Protein AF-A0A133YGB0-F1 (afdb_monomer_lite)

Structure (mmCIF, N/CA/C/O backbone):
data_AF-A0A133YGB0-F1
#
_entry.id   AF-A0A133YGB0-F1
#
loop_
_atom_site.group_PDB
_atom_site.id
_atom_site.type_symbol
_atom_site.label_atom_id
_atom_site.label_alt_id
_atom_site.label_comp_id
_atom_site.label_asym_id
_atom_site.label_entity_id
_atom_site.label_seq_id
_atom_site.pdbx_PDB_ins_code
_atom_site.Cartn_x
_atom_site.Cartn_y
_atom_site.Cartn_z
_atom_site.occupancy
_atom_site.B_iso_or_equiv
_atom_site.auth_seq_id
_atom_site.auth_comp_id
_atom_site.auth_asym_id
_atom_site.auth_atom_id
_atom_site.pdbx_PDB_model_num
ATOM 1 N N . MET A 1 1 ? -11.779 -12.000 26.885 1.00 54.81 1 MET A N 1
ATOM 2 C CA . MET A 1 1 ? -11.282 -11.757 25.514 1.00 54.81 1 MET A CA 1
ATOM 3 C C . MET A 1 1 ? -12.216 -12.519 24.595 1.00 54.81 1 MET A C 1
ATOM 5 O O . MET A 1 1 ? -12.195 -13.741 24.629 1.00 54.81 1 MET A O 1
ATOM 9 N N . ASP A 1 2 ? -13.113 -11.829 23.891 1.00 70.25 2 ASP A N 1
ATOM 10 C CA . ASP A 1 2 ? -14.144 -12.493 23.084 1.00 70.25 2 ASP A CA 1
ATOM 11 C C . ASP A 1 2 ? -13.526 -13.068 21.808 1.00 70.25 2 ASP A C 1
ATOM 13 O O . ASP A 1 2 ? -13.281 -12.353 20.833 1.00 70.25 2 ASP A O 1
ATOM 17 N N . LEU A 1 3 ? -13.258 -14.375 21.815 1.00 78.31 3 LEU A N 1
ATOM 18 C CA . LEU A 1 3 ? -12.717 -15.091 20.658 1.00 78.31 3 LEU A CA 1
ATOM 19 C C . LEU A 1 3 ? -13.622 -14.950 19.428 1.00 78.31 3 LEU A C 1
ATOM 21 O O . LEU A 1 3 ? -13.124 -14.831 18.311 1.00 78.31 3 LEU A O 1
ATOM 25 N N . ASP A 1 4 ? -14.938 -14.882 19.621 1.00 79.81 4 ASP A N 1
ATOM 26 C CA . ASP A 1 4 ? -15.898 -14.723 18.526 1.00 79.81 4 ASP A CA 1
ATOM 27 C C . ASP A 1 4 ? -15.822 -13.344 17.867 1.00 79.81 4 ASP A C 1
ATOM 29 O O . ASP A 1 4 ? -16.021 -13.219 16.657 1.00 79.81 4 ASP A O 1
ATOM 33 N N . PHE A 1 5 ? -15.474 -12.305 18.631 1.00 75.50 5 PHE A N 1
ATOM 34 C CA . PHE A 1 5 ? -15.233 -10.974 18.079 1.00 75.50 5 PHE A CA 1
ATOM 35 C C . PHE A 1 5 ? -13.970 -10.965 17.216 1.00 75.50 5 PHE A C 1
ATOM 37 O O . PHE A 1 5 ? -14.000 -10.474 16.088 1.00 75.50 5 PHE A O 1
ATOM 44 N N . ILE A 1 6 ? -12.883 -11.559 17.717 1.00 77.94 6 ILE A N 1
ATOM 45 C CA . ILE A 1 6 ? -11.605 -11.647 16.997 1.00 77.94 6 ILE A CA 1
ATOM 46 C C . ILE A 1 6 ? -11.765 -12.473 15.717 1.00 77.94 6 ILE A C 1
ATOM 48 O O . ILE A 1 6 ? -11.288 -12.060 14.664 1.00 77.94 6 ILE A O 1
ATOM 52 N N . LYS A 1 7 ? -12.494 -13.594 15.764 1.00 81.50 7 LYS A N 1
ATOM 53 C CA . LYS A 1 7 ? -12.792 -14.406 14.574 1.00 81.50 7 LYS A CA 1
ATOM 54 C C . LYS A 1 7 ? -13.565 -13.616 13.520 1.00 81.50 7 LYS A C 1
ATOM 56 O O . LYS A 1 7 ? -13.151 -13.584 12.366 1.00 81.50 7 LYS A O 1
ATOM 61 N N . LYS A 1 8 ? -14.655 -12.938 13.908 1.00 83.38 8 LYS A N 1
ATOM 62 C CA . LYS A 1 8 ? -15.440 -12.089 12.990 1.00 83.38 8 LYS A CA 1
ATOM 63 C C . LYS A 1 8 ? -14.598 -10.958 12.409 1.00 83.38 8 LYS A C 1
ATOM 65 O O . LYS A 1 8 ? -14.750 -10.632 11.235 1.00 83.38 8 LYS A O 1
ATOM 70 N N . PHE A 1 9 ? -13.714 -10.385 13.220 1.00 81.88 9 PHE A N 1
ATOM 71 C CA . PHE A 1 9 ? -12.776 -9.360 12.795 1.00 81.88 9 PHE A CA 1
ATOM 72 C C . PHE A 1 9 ? -11.824 -9.904 11.717 1.00 81.88 9 PHE A C 1
ATOM 74 O O . PHE A 1 9 ? -11.838 -9.416 10.591 1.00 81.88 9 PHE A O 1
ATOM 81 N N . ILE A 1 10 ? -11.072 -10.966 12.016 1.00 86.69 10 ILE A N 1
ATOM 82 C CA . ILE A 1 10 ? -10.109 -11.565 11.078 1.00 86.69 10 ILE A CA 1
ATOM 83 C C . ILE A 1 10 ? -10.803 -11.978 9.776 1.00 86.69 10 ILE A C 1
ATOM 85 O O . ILE A 1 10 ? -10.314 -11.663 8.697 1.00 86.69 10 ILE A O 1
ATOM 89 N N . PHE A 1 11 ? -11.972 -12.617 9.868 1.00 88.81 11 PHE A N 1
ATOM 90 C CA . PHE A 1 11 ? -12.718 -13.071 8.696 1.00 88.81 11 PHE A CA 1
ATOM 91 C C . PHE A 1 11 ? -13.197 -11.908 7.816 1.00 88.81 11 PHE A C 1
ATOM 93 O O . PHE A 1 11 ? -13.013 -11.934 6.605 1.00 88.81 11 PHE A O 1
ATOM 100 N N . THR A 1 12 ? -13.766 -10.856 8.416 1.00 86.81 12 THR A N 1
ATOM 101 C CA . THR A 1 12 ? -14.296 -9.709 7.659 1.00 86.81 12 THR A CA 1
ATOM 102 C C . THR A 1 12 ? -13.178 -8.949 6.949 1.00 86.81 12 THR A C 1
ATOM 104 O O . THR A 1 12 ? -13.256 -8.714 5.746 1.00 86.81 12 THR A O 1
ATOM 107 N N . PHE A 1 13 ? -12.130 -8.572 7.686 1.00 85.88 13 PHE A N 1
ATOM 108 C CA . PHE A 1 13 ? -11.032 -7.774 7.137 1.00 85.88 13 PHE A CA 1
ATOM 109 C C . PHE A 1 13 ? -10.147 -8.588 6.183 1.00 85.88 13 PHE A C 1
ATOM 111 O O . PHE A 1 13 ? -9.702 -8.049 5.172 1.00 85.88 13 PHE A O 1
ATOM 118 N N . GLY A 1 14 ? -9.958 -9.886 6.447 1.00 87.94 14 GLY A N 1
ATOM 119 C CA . GLY A 1 14 ? -9.232 -10.792 5.555 1.00 87.94 14 GLY A CA 1
ATOM 120 C C . GLY A 1 14 ? -9.915 -10.951 4.197 1.00 87.94 14 GLY A C 1
ATOM 121 O O . GLY A 1 14 ? -9.267 -10.769 3.173 1.00 87.94 14 GLY A O 1
ATOM 122 N N . ILE A 1 15 ? -11.233 -11.195 4.175 1.00 91.25 15 ILE A N 1
ATOM 123 C CA . ILE A 1 15 ? -11.992 -11.318 2.917 1.00 91.25 15 ILE A CA 1
ATOM 124 C C . ILE A 1 15 ? -11.908 -10.039 2.090 1.00 91.25 15 ILE A C 1
ATOM 126 O O . ILE A 1 15 ? -11.719 -10.108 0.880 1.00 91.25 15 ILE A O 1
ATOM 130 N N . ILE A 1 16 ? -12.036 -8.875 2.731 1.00 89.75 16 ILE A N 1
ATOM 131 C CA . ILE A 1 16 ? -11.941 -7.591 2.030 1.00 89.75 16 ILE A CA 1
ATOM 132 C C . ILE A 1 16 ? -10.571 -7.431 1.387 1.00 89.75 16 ILE A C 1
ATOM 134 O O . ILE A 1 16 ? -10.518 -7.070 0.218 1.00 89.75 16 ILE A O 1
ATOM 138 N N . SER A 1 17 ? -9.495 -7.734 2.121 1.00 88.31 17 SER A N 1
ATOM 139 C CA . SER A 1 17 ? -8.136 -7.676 1.578 1.00 88.31 17 SER A CA 1
ATOM 140 C C . SER A 1 17 ? -7.998 -8.585 0.363 1.00 88.31 17 SER A C 1
ATOM 142 O O . SER A 1 17 ? -7.633 -8.109 -0.698 1.00 88.31 17 SER A O 1
ATOM 144 N N . SER A 1 18 ? -8.401 -9.855 0.467 1.00 91.56 18 SER A N 1
ATOM 145 C CA . SER A 1 18 ? -8.262 -10.801 -0.643 1.00 91.56 18 SER A CA 1
ATOM 146 C C . SER A 1 18 ? -9.083 -10.406 -1.871 1.00 91.56 18 SER A C 1
ATOM 148 O O . SER A 1 18 ? -8.595 -10.501 -2.992 1.00 91.56 18 SER A O 1
ATOM 150 N N . VAL A 1 19 ? -10.328 -9.947 -1.686 1.00 91.75 19 VAL A N 1
ATOM 151 C CA . VAL A 1 19 ? -11.153 -9.441 -2.798 1.00 91.75 19 VAL A CA 1
ATOM 152 C C . VAL A 1 19 ? -10.475 -8.246 -3.459 1.00 91.75 19 VAL A C 1
ATOM 154 O O . VAL A 1 19 ? -10.485 -8.138 -4.684 1.00 91.75 19 VAL A O 1
ATOM 157 N N . PHE A 1 20 ? -9.877 -7.366 -2.660 1.00 89.88 20 PHE A N 1
ATOM 158 C CA . PHE A 1 20 ? -9.177 -6.204 -3.175 1.00 89.88 20 PHE A CA 1
ATOM 159 C C . PHE A 1 20 ? -7.906 -6.588 -3.935 1.00 89.88 20 PHE A C 1
ATOM 161 O O . PHE A 1 20 ? -7.726 -6.109 -5.047 1.00 89.88 20 PHE A O 1
ATOM 168 N N . ASP A 1 21 ? -7.117 -7.534 -3.424 1.00 90.38 21 ASP A N 1
ATOM 169 C CA . ASP A 1 21 ? -5.947 -8.080 -4.118 1.00 90.38 21 ASP A CA 1
ATOM 170 C C . ASP A 1 21 ? -6.344 -8.646 -5.495 1.00 90.38 21 ASP A C 1
ATOM 172 O O . ASP A 1 21 ? -5.705 -8.350 -6.505 1.00 90.38 21 ASP A O 1
ATOM 176 N N . PHE A 1 22 ? -7.450 -9.400 -5.578 1.00 92.50 22 PHE A N 1
ATOM 177 C CA . PHE A 1 22 ? -7.973 -9.900 -6.857 1.00 92.50 22 PHE A CA 1
ATOM 178 C C . PHE A 1 22 ? -8.373 -8.772 -7.815 1.00 92.50 22 PHE A C 1
ATOM 180 O O . PHE A 1 22 ? -8.087 -8.858 -9.010 1.00 92.50 22 PHE A O 1
ATOM 187 N N . ILE A 1 23 ? -9.020 -7.715 -7.312 1.00 91.75 23 ILE A N 1
ATOM 188 C CA . ILE A 1 23 ? -9.374 -6.534 -8.112 1.00 91.75 23 ILE A CA 1
ATOM 189 C C . ILE A 1 23 ? -8.107 -5.828 -8.603 1.00 91.75 23 ILE A C 1
ATOM 191 O O . ILE A 1 23 ? -8.034 -5.471 -9.778 1.00 91.75 23 ILE A O 1
ATOM 195 N N . THR A 1 24 ? -7.096 -5.672 -7.748 1.00 90.62 24 THR A N 1
ATOM 196 C CA . THR A 1 24 ? -5.796 -5.101 -8.109 1.00 90.62 24 THR A CA 1
ATOM 197 C C . THR A 1 24 ? -5.156 -5.901 -9.239 1.00 90.62 24 THR A C 1
ATOM 199 O O . THR A 1 24 ? -4.817 -5.325 -10.272 1.00 90.62 24 THR A O 1
ATOM 202 N N . PHE A 1 25 ? -5.063 -7.229 -9.109 1.00 91.38 25 PHE A N 1
ATOM 203 C CA . PHE A 1 25 ? -4.539 -8.087 -10.176 1.00 91.38 25 PHE A CA 1
ATOM 204 C C . PHE A 1 25 ? -5.340 -7.958 -11.470 1.00 91.38 25 PHE A C 1
ATOM 206 O O . PHE A 1 25 ? -4.753 -7.854 -12.547 1.00 91.38 25 PHE A O 1
ATOM 213 N N . PHE A 1 26 ? -6.671 -7.920 -11.378 1.00 93.00 26 PHE A N 1
ATOM 214 C CA . PHE A 1 26 ? -7.535 -7.744 -12.538 1.00 93.00 26 PHE A CA 1
ATOM 215 C C . PHE A 1 26 ? -7.263 -6.410 -13.246 1.00 93.00 26 PHE A C 1
ATOM 217 O O . PHE A 1 26 ? -7.081 -6.382 -14.460 1.00 93.00 26 PHE A O 1
ATOM 224 N N . ILE A 1 27 ? -7.169 -5.304 -12.506 1.00 91.19 27 ILE A N 1
ATOM 225 C CA . ILE A 1 27 ? -6.891 -3.981 -13.077 1.00 91.19 27 ILE A CA 1
ATOM 226 C C . ILE A 1 27 ? -5.488 -3.941 -13.697 1.00 91.19 27 ILE A C 1
ATOM 228 O O . ILE A 1 27 ? -5.328 -3.471 -14.824 1.00 91.19 27 ILE A O 1
ATOM 232 N N . LEU A 1 28 ? -4.473 -4.469 -13.010 1.00 90.12 28 LEU A N 1
ATOM 233 C CA . LEU A 1 28 ? -3.100 -4.495 -13.521 1.00 90.12 28 LEU A CA 1
ATOM 234 C C . LEU A 1 28 ? -2.976 -5.3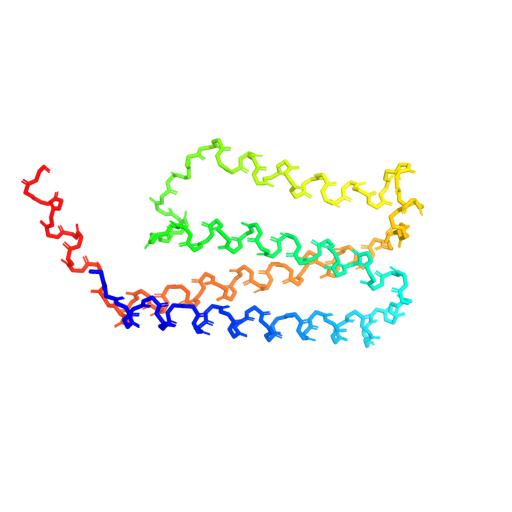14 -14.815 1.00 90.12 28 LEU A C 1
ATOM 236 O O . LEU A 1 28 ? -2.282 -4.893 -15.740 1.00 90.12 28 LEU A O 1
ATOM 240 N N . LEU A 1 29 ? -3.675 -6.448 -14.909 1.00 90.31 29 LEU A N 1
ATOM 241 C CA . LEU A 1 29 ? -3.640 -7.320 -16.084 1.00 90.31 29 LEU A CA 1
ATOM 242 C C . LEU A 1 29 ? -4.504 -6.806 -17.242 1.00 90.31 29 LEU A C 1
ATOM 244 O O . LEU A 1 29 ? -4.036 -6.776 -18.376 1.00 90.31 29 LEU A O 1
ATOM 248 N N . PHE A 1 30 ? -5.750 -6.401 -16.990 1.00 89.75 30 PHE A N 1
ATOM 249 C CA . PHE A 1 30 ? -6.702 -6.078 -18.062 1.00 89.75 30 PHE A CA 1
ATOM 250 C C . PHE A 1 30 ? -6.688 -4.605 -18.476 1.00 89.75 30 PHE A C 1
ATOM 252 O O . PHE A 1 30 ? -6.885 -4.311 -19.653 1.00 89.75 30 PHE A O 1
ATOM 259 N N . VAL A 1 31 ? -6.459 -3.678 -17.539 1.00 89.00 31 VAL A N 1
ATOM 260 C CA . VAL A 1 31 ? -6.464 -2.233 -17.831 1.00 89.00 31 VAL A CA 1
ATOM 261 C C . VAL A 1 31 ? -5.072 -1.763 -18.227 1.00 89.00 31 VAL A C 1
ATOM 263 O O . VAL A 1 31 ? -4.911 -1.106 -19.250 1.00 89.00 31 VAL A O 1
ATOM 266 N N . PHE A 1 32 ? -4.062 -2.114 -17.429 1.00 87.75 32 PHE A N 1
ATOM 267 C CA . PHE A 1 32 ? -2.688 -1.663 -17.661 1.00 87.75 32 PHE A CA 1
ATOM 268 C C . PHE A 1 32 ? -1.869 -2.608 -18.540 1.00 87.75 32 PHE A C 1
ATOM 270 O O . PHE A 1 32 ? -0.773 -2.224 -18.944 1.00 87.75 32 PHE A O 1
ATOM 277 N N . GLN A 1 33 ? -2.380 -3.814 -18.832 1.00 86.44 33 GLN A N 1
ATOM 278 C CA . GLN A 1 33 ? -1.674 -4.844 -19.608 1.00 86.44 33 GLN A CA 1
ATOM 279 C C . GLN A 1 33 ? -0.232 -5.024 -19.120 1.00 86.44 33 GLN A C 1
ATOM 281 O O . GLN A 1 33 ? 0.717 -5.092 -19.902 1.00 86.44 33 GLN A O 1
ATOM 286 N N . ALA A 1 34 ? -0.068 -5.025 -17.793 1.00 84.69 34 ALA A N 1
ATOM 287 C CA . ALA A 1 34 ? 1.238 -4.997 -17.165 1.00 84.69 34 ALA A CA 1
ATOM 288 C C . ALA A 1 34 ? 2.041 -6.245 -17.553 1.00 84.69 34 ALA A C 1
ATOM 290 O O . ALA A 1 34 ? 1.561 -7.376 -17.446 1.00 84.69 34 ALA A O 1
ATOM 291 N N . SER A 1 35 ? 3.292 -6.033 -17.969 1.00 87.38 35 SER A N 1
ATOM 292 C CA . SER A 1 35 ? 4.236 -7.135 -18.155 1.00 87.38 35 SER A CA 1
ATOM 293 C C . SER A 1 35 ? 4.435 -7.890 -16.829 1.00 87.38 35 SER A C 1
ATOM 295 O O . SER A 1 35 ? 4.238 -7.291 -15.769 1.00 87.38 35 SER A O 1
ATOM 297 N N . PRO A 1 36 ? 4.882 -9.160 -16.833 1.00 87.50 36 PRO A N 1
ATOM 298 C CA . PRO A 1 36 ? 5.116 -9.907 -15.593 1.00 87.50 36 PRO A CA 1
ATOM 299 C C . PRO A 1 36 ? 6.022 -9.171 -14.593 1.00 87.50 36 PRO A C 1
ATOM 301 O O . PRO A 1 36 ? 5.775 -9.200 -13.390 1.00 87.50 36 PRO A O 1
ATOM 304 N N . VAL A 1 37 ? 7.029 -8.448 -15.095 1.00 88.19 37 VAL A N 1
ATOM 305 C CA . VAL A 1 37 ? 7.955 -7.655 -14.273 1.00 88.19 37 VAL A CA 1
ATOM 306 C C . VAL A 1 37 ? 7.261 -6.414 -13.706 1.00 88.19 37 VAL A C 1
ATOM 308 O O . VAL A 1 37 ? 7.353 -6.140 -12.513 1.00 88.19 37 VAL A O 1
ATOM 311 N N . SER A 1 38 ? 6.505 -5.687 -14.534 1.00 88.00 38 SER A N 1
ATOM 312 C CA . SER A 1 38 ? 5.738 -4.517 -14.086 1.00 88.00 38 SER A CA 1
ATOM 313 C C . SER A 1 38 ? 4.658 -4.896 -13.075 1.00 88.00 38 SER A C 1
ATOM 315 O O . SER A 1 38 ? 4.424 -4.151 -12.130 1.00 88.00 38 SER A O 1
ATOM 317 N N . LEU A 1 39 ? 4.026 -6.058 -13.249 1.00 90.62 39 LEU A N 1
ATOM 318 C CA . LEU A 1 39 ? 3.042 -6.608 -12.326 1.00 90.62 39 LEU A CA 1
ATOM 319 C C . LEU A 1 39 ? 3.686 -6.953 -10.984 1.00 90.62 39 LEU A C 1
ATOM 321 O O . LEU A 1 39 ? 3.134 -6.578 -9.956 1.00 90.62 39 LEU A O 1
ATOM 325 N N . HIS A 1 40 ? 4.864 -7.584 -10.984 1.00 90.06 40 HIS A N 1
ATOM 326 C CA . HIS A 1 40 ? 5.614 -7.866 -9.758 1.00 90.06 40 HIS A CA 1
ATOM 327 C C . HIS A 1 40 ? 5.938 -6.582 -8.979 1.00 90.06 40 HIS A C 1
ATOM 329 O O . HIS A 1 40 ? 5.666 -6.502 -7.782 1.00 90.06 40 HIS A O 1
ATOM 335 N N . THR A 1 41 ? 6.437 -5.544 -9.659 1.00 91.38 41 THR A N 1
ATOM 336 C CA . THR A 1 41 ? 6.705 -4.240 -9.033 1.00 91.38 41 THR A CA 1
ATOM 337 C C . THR A 1 41 ? 5.430 -3.575 -8.514 1.00 91.38 41 THR A C 1
ATOM 339 O O . THR A 1 41 ? 5.396 -3.116 -7.374 1.00 91.38 41 THR A O 1
ATOM 342 N N . ALA A 1 42 ? 4.379 -3.525 -9.334 1.00 91.69 42 ALA A N 1
ATOM 343 C CA . ALA A 1 42 ? 3.116 -2.880 -8.986 1.00 91.69 42 ALA A CA 1
ATOM 344 C C . ALA A 1 42 ? 2.461 -3.534 -7.769 1.00 91.69 42 ALA A C 1
ATOM 346 O O . ALA A 1 42 ? 2.051 -2.852 -6.833 1.00 91.69 42 ALA A O 1
ATOM 347 N N . TRP A 1 43 ? 2.397 -4.863 -7.793 1.00 90.94 43 TRP A N 1
ATOM 348 C CA . TRP A 1 43 ? 1.807 -5.667 -6.740 1.00 90.94 43 TRP A CA 1
ATOM 349 C C . TRP A 1 43 ? 2.607 -5.578 -5.440 1.00 90.94 43 TRP A C 1
ATOM 351 O O . TRP A 1 43 ? 2.008 -5.470 -4.378 1.00 90.94 43 TRP A O 1
ATOM 361 N N . PHE A 1 44 ? 3.943 -5.531 -5.503 1.00 92.44 44 PHE A N 1
ATOM 362 C CA . PHE A 1 44 ? 4.766 -5.300 -4.314 1.00 92.44 44 PHE A CA 1
ATOM 363 C C . PHE A 1 44 ? 4.438 -3.958 -3.646 1.00 92.44 44 PHE A C 1
ATOM 365 O O . PHE A 1 44 ? 4.191 -3.907 -2.441 1.00 92.44 44 PHE A O 1
ATOM 372 N N . VAL A 1 45 ? 4.416 -2.874 -4.430 1.00 92.19 45 VAL A N 1
ATOM 373 C CA . VAL A 1 45 ? 4.127 -1.529 -3.913 1.00 92.19 45 VAL A CA 1
ATOM 374 C C . VAL A 1 45 ? 2.721 -1.475 -3.317 1.00 92.19 45 VAL A C 1
ATOM 376 O O . VAL A 1 45 ? 2.543 -0.992 -2.201 1.00 92.19 45 VAL A O 1
ATOM 379 N N . GLU A 1 46 ? 1.732 -2.000 -4.038 1.00 92.38 46 GLU A N 1
ATOM 380 C CA . GLU A 1 46 ? 0.340 -2.007 -3.596 1.00 92.38 46 GLU A CA 1
ATOM 381 C C . GLU A 1 46 ? 0.143 -2.843 -2.323 1.00 92.38 46 GLU A C 1
ATOM 383 O O . GLU A 1 46 ? -0.396 -2.323 -1.348 1.00 92.38 46 GLU A O 1
ATOM 388 N N . ALA A 1 47 ? 0.661 -4.073 -2.268 1.00 91.62 47 ALA A N 1
ATOM 389 C CA . ALA A 1 47 ? 0.480 -4.964 -1.124 1.00 91.62 47 ALA A CA 1
ATOM 390 C C . ALA A 1 47 ? 1.076 -4.393 0.172 1.00 91.62 47 ALA A C 1
ATOM 392 O O . ALA A 1 47 ? 0.466 -4.493 1.242 1.00 91.62 47 ALA A O 1
ATOM 393 N N . VAL A 1 48 ? 2.260 -3.771 0.099 1.00 92.50 48 VAL A N 1
ATOM 394 C CA . VAL A 1 48 ? 2.897 -3.187 1.288 1.00 92.50 48 VAL A CA 1
ATOM 395 C C . VAL A 1 48 ? 2.121 -1.964 1.775 1.00 92.50 48 VAL A C 1
ATOM 397 O O . VAL A 1 48 ? 1.824 -1.884 2.967 1.00 92.50 48 VAL A O 1
ATOM 400 N N . ILE A 1 49 ? 1.739 -1.054 0.874 1.00 91.81 49 ILE A N 1
ATOM 401 C CA . ILE A 1 49 ? 0.979 0.155 1.231 1.00 91.81 49 ILE A CA 1
ATOM 402 C C . ILE A 1 49 ? -0.406 -0.213 1.787 1.00 91.81 49 ILE A C 1
ATOM 404 O O . ILE A 1 49 ? -0.845 0.324 2.806 1.00 91.81 49 ILE A O 1
ATOM 408 N N . SER A 1 50 ? -1.101 -1.166 1.163 1.00 90.69 50 SER A N 1
ATOM 409 C CA . SER A 1 50 ? -2.394 -1.654 1.649 1.00 90.69 50 SER A CA 1
ATOM 410 C C . SER A 1 50 ? -2.259 -2.256 3.053 1.00 90.69 50 SER A C 1
ATOM 412 O O . SER A 1 50 ? -3.057 -1.934 3.937 1.00 90.69 50 SER A O 1
ATOM 414 N N . ALA A 1 51 ? -1.207 -3.036 3.327 1.00 90.12 51 ALA A N 1
ATOM 415 C CA . ALA A 1 51 ? -0.967 -3.618 4.648 1.00 90.12 51 ALA A CA 1
ATOM 416 C C . ALA A 1 51 ? -0.644 -2.572 5.734 1.00 90.12 51 ALA A C 1
ATOM 418 O O . ALA A 1 51 ? -1.177 -2.656 6.850 1.00 90.12 51 ALA A O 1
ATOM 419 N N . THR A 1 52 ? 0.204 -1.579 5.444 1.00 89.25 52 THR A N 1
ATOM 420 C CA . THR A 1 52 ? 0.574 -0.530 6.412 1.00 89.25 52 THR A CA 1
ATOM 421 C C . THR A 1 52 ? -0.625 0.359 6.753 1.00 89.25 52 THR A C 1
ATOM 423 O O . THR A 1 52 ? -0.888 0.635 7.932 1.00 89.25 52 THR A O 1
ATOM 426 N N . LEU A 1 53 ? -1.423 0.731 5.751 1.00 86.25 53 LEU A N 1
ATOM 427 C CA . LEU A 1 53 ? -2.654 1.499 5.933 1.00 86.25 53 LEU A CA 1
ATOM 428 C C . LEU A 1 53 ? -3.728 0.691 6.657 1.00 86.25 53 LEU A C 1
ATOM 430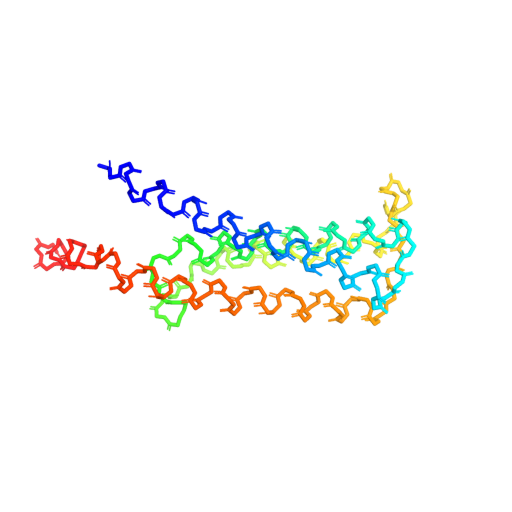 O O . LEU A 1 53 ? -4.362 1.209 7.583 1.00 86.25 53 LEU A O 1
ATOM 434 N N . ALA A 1 54 ? -3.896 -0.587 6.308 1.00 86.19 54 ALA A N 1
ATOM 435 C CA . ALA A 1 54 ? -4.814 -1.474 7.008 1.00 86.19 54 ALA A CA 1
ATOM 436 C C . ALA A 1 54 ? -4.473 -1.553 8.492 1.00 86.19 54 ALA A C 1
ATOM 438 O O . ALA A 1 54 ? -5.349 -1.361 9.337 1.00 86.19 54 ALA A O 1
ATOM 439 N N . MET A 1 55 ? -3.192 -1.747 8.820 1.00 84.19 55 MET A N 1
ATOM 440 C CA . MET A 1 55 ? -2.713 -1.757 10.199 1.00 84.19 55 MET A CA 1
ATOM 441 C C . MET A 1 55 ? -3.076 -0.457 10.926 1.00 84.19 55 MET A C 1
ATOM 443 O O . MET A 1 55 ? -3.571 -0.507 12.051 1.00 84.19 55 MET A O 1
ATOM 447 N N . LEU A 1 56 ? -2.881 0.705 10.301 1.00 80.44 56 LEU A N 1
ATOM 448 C CA . LEU A 1 56 ? -3.196 2.005 10.899 1.00 80.44 56 LEU A CA 1
ATOM 449 C C . LEU A 1 56 ? -4.704 2.185 11.157 1.00 80.44 56 LEU A C 1
ATOM 451 O O . LEU A 1 56 ? -5.111 2.661 12.225 1.00 80.44 56 LEU A O 1
ATOM 455 N N . ILE A 1 57 ? -5.536 1.771 10.199 1.00 77.69 57 ILE A N 1
ATOM 456 C CA . ILE A 1 57 ? -6.999 1.892 10.248 1.00 77.69 57 ILE A CA 1
ATOM 457 C C . ILE A 1 57 ? -7.597 0.930 11.277 1.00 77.69 57 ILE A C 1
ATOM 459 O O . ILE A 1 57 ? -8.491 1.329 12.029 1.00 77.69 57 ILE A O 1
ATOM 463 N N . VAL A 1 58 ? -7.095 -0.307 11.327 1.00 72.81 58 VAL A N 1
ATOM 464 C CA . VAL A 1 58 ? -7.537 -1.384 12.224 1.00 72.81 58 VAL A CA 1
ATOM 465 C C . VAL A 1 58 ? -7.082 -1.160 13.661 1.00 72.81 58 VAL A C 1
ATOM 467 O O . VAL A 1 58 ? -7.857 -1.375 14.593 1.00 72.81 58 VAL A O 1
ATOM 470 N N . ARG A 1 59 ? -5.838 -0.706 13.864 1.00 68.56 59 ARG A N 1
ATOM 471 C CA . ARG A 1 59 ? -5.252 -0.513 15.202 1.00 68.56 59 ARG A CA 1
ATOM 472 C C . ARG A 1 59 ? -6.037 0.486 16.049 1.00 68.56 59 ARG A C 1
ATOM 474 O O . ARG A 1 59 ? -5.945 0.452 17.276 1.00 68.56 59 ARG A O 1
ATOM 481 N N . THR A 1 60 ? -6.808 1.365 15.415 1.00 60.56 60 THR A N 1
ATOM 482 C CA . THR A 1 60 ? -7.550 2.414 16.106 1.00 60.56 60 THR A CA 1
ATOM 483 C C . THR A 1 60 ? -9.047 2.079 16.130 1.00 60.56 60 THR A C 1
ATOM 485 O O . THR A 1 60 ? -9.737 2.295 15.135 1.00 60.56 60 THR A O 1
ATOM 488 N N . PRO A 1 61 ? -9.611 1.615 17.267 1.00 54.16 61 PRO A N 1
ATOM 489 C CA . PRO A 1 61 ? -11.040 1.284 17.384 1.00 54.16 61 PRO A CA 1
ATOM 490 C C . PRO A 1 61 ? -11.966 2.515 17.327 1.00 54.16 61 PRO A C 1
ATOM 492 O O . PRO A 1 61 ? -13.184 2.401 17.460 1.00 54.16 61 PRO A O 1
ATOM 495 N N . ARG A 1 62 ? -11.400 3.718 17.173 1.00 54.16 62 ARG A N 1
ATOM 496 C CA . ARG A 1 62 ? -12.122 4.978 16.989 1.00 54.16 62 ARG A CA 1
ATOM 497 C C . ARG A 1 62 ? -11.991 5.430 15.529 1.00 54.16 62 ARG A C 1
ATOM 499 O O . ARG A 1 62 ? -10.960 5.169 14.912 1.00 54.16 62 ARG A O 1
ATOM 506 N N . PRO A 1 63 ? -13.013 6.105 14.971 1.00 51.12 63 PRO A N 1
ATOM 507 C CA . PRO A 1 63 ? -12.932 6.661 13.625 1.00 51.12 63 PRO A CA 1
ATOM 508 C C . PRO A 1 63 ? -11.726 7.598 13.518 1.00 51.12 63 PRO A C 1
ATOM 510 O O . PRO A 1 63 ? -11.462 8.376 14.442 1.00 51.12 63 PRO A O 1
ATOM 513 N N . PHE A 1 64 ? -11.026 7.519 12.384 1.00 49.72 64 PHE A N 1
ATOM 514 C CA . PHE A 1 64 ? -9.759 8.215 12.111 1.00 49.72 64 PHE A CA 1
ATOM 515 C C . PHE A 1 64 ? -9.846 9.731 12.377 1.00 49.72 64 PHE A C 1
ATOM 517 O O . PHE A 1 64 ? -8.879 10.377 12.764 1.00 49.72 64 PHE A O 1
ATOM 524 N N . VAL A 1 65 ? -11.058 10.277 12.267 1.00 49.34 65 VAL A N 1
ATOM 525 C CA . VAL A 1 65 ? -11.401 11.693 12.431 1.00 49.34 65 VAL A CA 1
ATOM 526 C C . VAL A 1 65 ? -11.396 12.180 13.896 1.00 49.34 65 VAL A C 1
ATOM 528 O O . VAL A 1 65 ? -11.397 13.382 14.136 1.00 49.34 65 VAL A O 1
ATOM 531 N N . LYS A 1 66 ? -11.408 11.288 14.905 1.00 45.12 66 LYS A N 1
ATOM 532 C CA . LYS A 1 66 ? -11.521 11.672 16.337 1.00 45.12 66 LYS A CA 1
ATOM 533 C C . LYS A 1 66 ? -10.355 11.253 17.234 1.00 45.12 66 LYS A C 1
ATOM 535 O O . LYS A 1 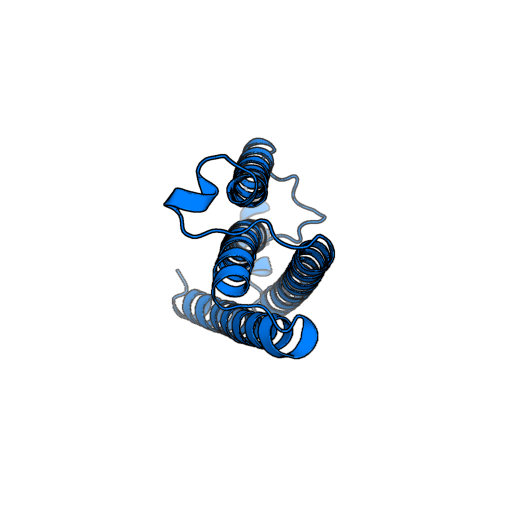66 ? -10.299 11.679 18.387 1.00 45.12 66 LYS A O 1
ATOM 540 N N . SER A 1 67 ? -9.430 10.432 16.756 1.00 46.22 67 SER A N 1
ATOM 541 C CA . SER A 1 67 ? -8.235 10.039 17.507 1.00 46.22 67 SER A CA 1
ATOM 542 C C . SER A 1 67 ? -7.013 10.677 16.870 1.00 46.22 67 SER A C 1
ATOM 544 O O . SER A 1 67 ? -6.629 10.258 15.785 1.00 46.22 67 SER A O 1
ATOM 546 N N . LYS A 1 68 ? -6.394 11.658 17.542 1.00 50.81 68 LYS A N 1
ATOM 547 C CA . LYS A 1 68 ? -5.062 12.154 17.168 1.00 50.81 68 LYS A CA 1
ATOM 548 C C . LYS A 1 68 ? -4.112 10.949 17.149 1.00 50.81 68 LYS A C 1
ATOM 550 O O . LYS A 1 68 ? -3.863 10.395 18.225 1.00 50.81 68 LYS A O 1
ATOM 555 N N . PRO A 1 69 ? -3.635 10.492 15.979 1.00 53.31 69 PRO A N 1
ATOM 556 C CA . PRO A 1 69 ? -2.682 9.398 15.923 1.00 53.31 69 PRO A CA 1
ATOM 557 C C . PRO A 1 69 ? -1.446 9.815 16.718 1.00 53.31 69 PRO A C 1
ATOM 559 O O . PRO A 1 69 ? -1.068 10.989 16.710 1.00 53.31 69 PRO A O 1
ATOM 562 N N . ASN A 1 70 ? -0.809 8.876 17.416 1.00 62.31 70 ASN A N 1
ATOM 563 C CA . ASN A 1 70 ? 0.529 9.124 17.941 1.00 62.31 70 ASN A CA 1
ATOM 564 C C . ASN A 1 70 ? 1.415 9.460 16.733 1.00 62.31 70 ASN A C 1
ATOM 566 O O . ASN A 1 70 ? 1.664 8.579 15.911 1.00 62.31 70 ASN A O 1
ATOM 570 N N . GLN A 1 71 ? 1.811 10.730 16.592 1.00 69.38 71 GLN A N 1
ATOM 571 C CA . GLN A 1 71 ? 2.458 11.272 15.391 1.00 69.38 71 GLN A CA 1
ATOM 572 C C . GLN A 1 71 ? 3.641 10.409 14.936 1.00 69.38 71 GLN A C 1
ATOM 574 O O . GLN A 1 71 ? 3.834 10.201 13.744 1.00 69.38 71 GLN A O 1
ATOM 579 N N . LYS A 1 72 ? 4.358 9.804 15.892 1.00 74.81 72 LYS A N 1
ATOM 580 C CA . LYS A 1 72 ? 5.469 8.879 15.638 1.00 74.81 72 LYS A CA 1
ATOM 581 C C . LYS A 1 72 ? 5.073 7.678 14.769 1.00 74.81 72 LYS A C 1
ATOM 583 O O . LYS A 1 72 ? 5.810 7.343 13.856 1.00 74.81 72 LYS A O 1
ATOM 588 N N . LEU A 1 73 ? 3.910 7.063 15.008 1.00 74.56 73 LEU A N 1
ATOM 589 C CA . LEU A 1 73 ? 3.449 5.906 14.229 1.00 74.56 73 LEU A CA 1
ATOM 590 C C . LEU A 1 73 ? 3.093 6.298 12.791 1.00 74.56 73 LEU A C 1
ATOM 592 O O . LEU A 1 73 ? 3.416 5.565 11.864 1.00 74.56 73 LEU A O 1
ATOM 596 N N . PHE A 1 74 ? 2.453 7.456 12.614 1.00 80.25 74 PHE A N 1
ATOM 597 C CA . PHE A 1 74 ? 2.125 7.972 11.287 1.00 80.25 74 PHE A CA 1
ATOM 598 C C . PHE A 1 74 ? 3.395 8.253 10.478 1.00 80.25 74 PHE A C 1
ATOM 600 O O . PHE A 1 74 ? 3.497 7.797 9.346 1.00 80.25 74 PHE A O 1
ATOM 607 N N . TYR A 1 75 ? 4.388 8.923 11.076 1.00 83.25 75 TYR A N 1
ATOM 608 C CA . TYR A 1 75 ? 5.668 9.176 10.410 1.00 83.25 75 TYR A CA 1
ATOM 609 C C . TYR A 1 75 ? 6.420 7.889 10.068 1.00 83.25 75 TYR A C 1
ATOM 611 O O . TYR A 1 75 ? 6.988 7.805 8.986 1.00 83.25 75 TYR A O 1
ATOM 619 N N . SER A 1 76 ? 6.406 6.877 10.942 1.00 84.81 76 SER A N 1
ATOM 620 C CA . SER A 1 76 ? 7.025 5.584 10.633 1.00 84.81 76 SER A CA 1
ATOM 621 C C . SER A 1 76 ? 6.362 4.897 9.439 1.00 84.81 76 SER A C 1
ATOM 623 O O . SER A 1 76 ? 7.071 4.391 8.579 1.00 84.81 76 SER A O 1
ATOM 625 N N . ILE A 1 77 ? 5.029 4.903 9.361 1.00 85.94 77 ILE A N 1
ATOM 626 C CA . ILE A 1 77 ? 4.304 4.315 8.225 1.00 85.94 77 ILE A CA 1
ATOM 627 C C . ILE A 1 77 ? 4.570 5.107 6.947 1.00 85.94 77 ILE A C 1
ATOM 629 O O . ILE A 1 77 ? 4.967 4.520 5.952 1.00 85.94 77 ILE A O 1
ATOM 633 N N . ALA A 1 78 ? 4.463 6.435 7.001 1.00 87.19 78 ALA A N 1
ATOM 634 C CA . ALA A 1 78 ? 4.751 7.289 5.853 1.00 87.19 78 ALA A CA 1
ATOM 635 C C . ALA A 1 78 ? 6.194 7.115 5.347 1.00 87.19 78 ALA A C 1
ATOM 637 O O . ALA A 1 78 ? 6.428 7.151 4.143 1.00 87.19 78 ALA A O 1
ATOM 638 N N . LEU A 1 79 ? 7.159 6.899 6.250 1.00 90.81 79 LEU A N 1
ATOM 639 C CA . LEU A 1 79 ? 8.542 6.606 5.881 1.00 90.81 79 LEU A CA 1
ATOM 640 C C . LEU A 1 79 ? 8.659 5.254 5.168 1.00 90.81 79 LEU A C 1
ATOM 642 O O . LEU A 1 79 ? 9.342 5.167 4.154 1.00 90.81 79 LEU A O 1
ATOM 646 N N . VAL A 1 80 ? 7.996 4.212 5.679 1.00 90.50 80 VAL A N 1
ATOM 647 C CA . VAL A 1 80 ? 7.977 2.887 5.041 1.00 90.50 80 VAL A CA 1
ATOM 648 C C . VAL A 1 80 ? 7.343 2.971 3.655 1.00 90.50 80 VAL A C 1
ATOM 650 O O . VAL A 1 80 ? 7.956 2.520 2.692 1.00 90.50 80 VAL A O 1
ATOM 653 N N . ASP A 1 81 ? 6.182 3.610 3.532 1.00 90.25 81 ASP A N 1
ATOM 654 C CA . ASP A 1 81 ? 5.485 3.765 2.253 1.00 90.25 81 ASP A CA 1
ATOM 655 C C . ASP A 1 81 ? 6.337 4.569 1.254 1.00 90.25 81 ASP A C 1
ATOM 657 O O . ASP A 1 81 ? 6.458 4.192 0.090 1.00 90.25 81 ASP A O 1
ATOM 661 N N . ALA A 1 82 ? 7.011 5.634 1.709 1.00 91.12 82 ALA A N 1
ATOM 662 C CA . ALA A 1 82 ? 7.929 6.407 0.873 1.00 91.12 82 ALA A CA 1
ATOM 663 C C . ALA A 1 82 ? 9.124 5.570 0.388 1.00 91.12 82 ALA A C 1
ATOM 665 O O . ALA A 1 82 ? 9.500 5.661 -0.780 1.00 91.12 82 ALA A O 1
ATOM 666 N N . LEU A 1 83 ? 9.705 4.732 1.253 1.00 92.44 83 LEU A N 1
ATOM 667 C CA . LEU A 1 83 ? 10.799 3.831 0.878 1.00 92.44 83 LEU A CA 1
ATOM 668 C C . LEU A 1 83 ? 10.344 2.776 -0.133 1.00 92.44 83 LEU A C 1
ATOM 670 O O . LEU A 1 83 ? 11.066 2.498 -1.086 1.00 92.44 83 LEU A O 1
ATOM 674 N N . VAL A 1 84 ? 9.143 2.224 0.043 1.00 91.50 84 VAL A N 1
ATOM 675 C CA . VAL A 1 84 ? 8.544 1.242 -0.872 1.00 91.50 84 VAL A CA 1
ATOM 676 C C . VAL A 1 84 ? 8.304 1.849 -2.250 1.00 91.50 84 VAL A C 1
ATOM 678 O O . VAL A 1 84 ? 8.631 1.221 -3.252 1.00 91.50 84 VAL A O 1
ATOM 681 N N . VAL A 1 85 ? 7.790 3.080 -2.317 1.00 89.44 85 VAL A N 1
ATOM 682 C CA . VAL A 1 85 ? 7.596 3.799 -3.587 1.00 89.44 85 VAL A CA 1
ATOM 683 C C . VAL A 1 85 ? 8.931 4.202 -4.216 1.00 89.44 85 VAL A C 1
ATOM 685 O O . VAL A 1 85 ? 9.043 4.218 -5.437 1.00 89.44 85 VAL A O 1
ATOM 688 N N . TYR A 1 86 ? 9.953 4.507 -3.411 1.00 90.44 86 TYR A N 1
ATOM 689 C CA . TYR A 1 86 ? 11.293 4.852 -3.895 1.00 90.44 86 TYR A CA 1
ATOM 690 C C . TYR A 1 86 ? 12.066 3.639 -4.435 1.00 90.44 86 TYR A C 1
ATOM 692 O O . TYR A 1 86 ? 12.883 3.774 -5.343 1.00 90.44 86 TYR A O 1
ATOM 700 N N . LEU A 1 87 ? 11.804 2.443 -3.908 1.00 89.69 87 LEU A N 1
ATOM 701 C CA . LEU A 1 87 ? 12.551 1.221 -4.207 1.00 89.69 87 LEU A CA 1
ATOM 702 C C . LEU A 1 87 ? 12.652 0.881 -5.711 1.00 89.69 87 LEU A C 1
ATOM 704 O O . LEU A 1 87 ? 13.766 0.612 -6.165 1.00 89.69 87 LEU A O 1
ATOM 708 N N . PRO A 1 88 ? 11.571 0.964 -6.512 1.00 87.50 88 PRO A N 1
ATOM 709 C CA . PRO A 1 88 ? 11.623 0.754 -7.963 1.00 87.50 88 PRO A CA 1
ATOM 710 C C . PRO A 1 88 ? 12.460 1.784 -8.738 1.00 87.50 88 PRO A C 1
ATOM 712 O O . PRO A 1 88 ? 12.885 1.502 -9.854 1.00 87.50 88 PRO A O 1
ATOM 715 N N . PHE A 1 89 ? 12.707 2.963 -8.159 1.00 87.25 89 PHE A N 1
ATOM 716 C CA . PHE A 1 89 ? 13.561 4.017 -8.728 1.00 87.25 89 PHE A CA 1
ATOM 717 C C . PHE A 1 89 ? 14.998 3.969 -8.201 1.00 87.25 89 PHE A C 1
ATOM 719 O O . PHE A 1 89 ? 15.865 4.715 -8.652 1.00 87.25 89 PHE A O 1
ATOM 726 N N . SER A 1 90 ? 15.255 3.118 -7.210 1.00 89.69 90 SER A N 1
ATOM 727 C CA . SER A 1 90 ? 16.565 2.979 -6.592 1.00 89.69 90 SER A CA 1
ATOM 728 C C . SER A 1 90 ? 17.503 2.135 -7.471 1.00 89.69 90 SER A C 1
ATOM 730 O O . SER A 1 90 ? 17.038 1.309 -8.260 1.00 89.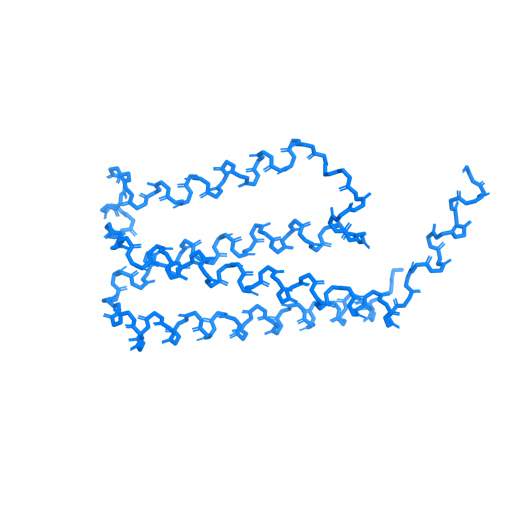69 90 SER A O 1
ATOM 732 N N . PRO A 1 91 ? 18.834 2.247 -7.303 1.00 85.44 91 PRO A N 1
ATOM 733 C CA . PRO A 1 91 ? 19.789 1.382 -8.005 1.00 85.44 91 PRO A CA 1
ATOM 734 C C . PRO A 1 91 ? 19.657 -0.103 -7.620 1.00 85.44 91 PRO A C 1
ATOM 736 O O . PRO A 1 91 ? 20.235 -0.960 -8.277 1.00 85.44 91 PRO A O 1
ATOM 739 N N . LEU A 1 92 ? 18.890 -0.424 -6.570 1.00 86.38 92 LEU A N 1
ATOM 740 C CA . LEU A 1 92 ? 18.599 -1.797 -6.155 1.00 86.38 92 LEU A CA 1
ATOM 741 C C . LEU A 1 92 ? 17.468 -2.439 -6.974 1.00 86.38 92 LEU A C 1
ATOM 743 O O . LEU A 1 92 ? 17.203 -3.626 -6.789 1.00 86.38 92 LEU A O 1
ATOM 747 N N . LYS A 1 93 ? 16.805 -1.690 -7.871 1.00 86.00 93 LYS A N 1
ATOM 748 C CA . LYS A 1 93 ? 1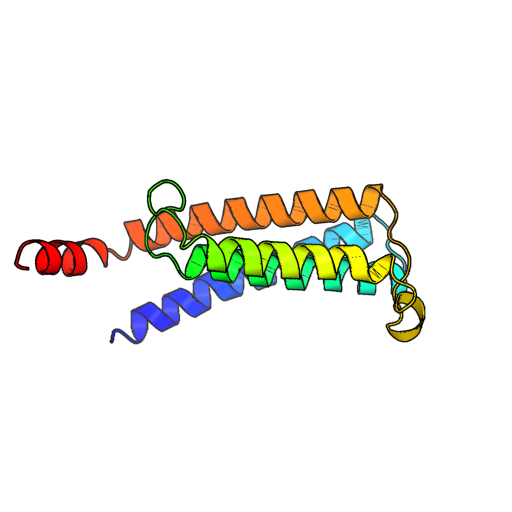5.679 -2.192 -8.671 1.00 86.00 93 LYS A CA 1
ATOM 749 C C . LYS A 1 93 ? 16.042 -3.458 -9.453 1.00 86.00 93 LYS A C 1
ATOM 751 O O . LYS A 1 93 ? 15.304 -4.436 -9.386 1.00 86.00 93 LYS A O 1
ATOM 756 N N . ASP A 1 94 ? 17.222 -3.496 -10.075 1.00 85.00 94 ASP A N 1
ATOM 757 C CA . ASP A 1 94 ? 17.647 -4.624 -10.910 1.00 85.00 94 ASP A CA 1
ATOM 758 C C . ASP A 1 94 ? 17.943 -5.872 -10.062 1.00 85.00 94 ASP A C 1
ATOM 760 O O . ASP A 1 94 ? 17.619 -6.989 -10.461 1.00 85.00 94 ASP A O 1
ATOM 764 N N . MET A 1 95 ? 18.480 -5.689 -8.847 1.00 87.19 95 MET A N 1
ATOM 765 C CA . MET A 1 95 ? 18.735 -6.788 -7.903 1.00 87.19 95 MET A CA 1
ATOM 766 C C . MET A 1 95 ? 17.445 -7.425 -7.373 1.00 87.19 95 MET A C 1
ATOM 768 O O . MET A 1 95 ? 17.446 -8.593 -6.992 1.00 87.19 95 MET A O 1
ATOM 772 N N . LEU A 1 96 ? 16.355 -6.658 -7.331 1.00 83.50 96 LEU A N 1
ATOM 773 C CA . LEU A 1 96 ? 15.051 -7.087 -6.819 1.00 83.50 96 LEU A CA 1
ATOM 774 C C . LEU A 1 96 ? 14.083 -7.508 -7.934 1.00 83.50 96 LEU A C 1
ATOM 776 O O . LEU A 1 96 ? 12.951 -7.898 -7.650 1.00 83.50 96 LEU A O 1
ATOM 780 N N . GLY A 1 97 ? 14.515 -7.437 -9.197 1.00 85.25 97 GLY A N 1
ATOM 781 C CA . GLY A 1 97 ? 13.660 -7.719 -10.348 1.00 85.25 97 GLY A CA 1
ATOM 782 C C . GLY A 1 97 ? 12.528 -6.702 -10.504 1.00 85.25 97 GLY A C 1
ATOM 783 O O . GLY A 1 97 ? 11.428 -7.062 -10.925 1.00 85.25 97 GLY A O 1
ATOM 784 N N . PHE A 1 98 ? 12.769 -5.447 -10.118 1.00 89.06 98 PHE A N 1
ATOM 785 C CA . PHE A 1 98 ? 11.836 -4.347 -10.310 1.00 89.06 98 PHE A CA 1
ATOM 786 C C . PHE A 1 98 ? 12.160 -3.552 -11.568 1.00 89.06 98 PHE A C 1
ATOM 788 O O . PHE A 1 98 ? 13.317 -3.314 -11.901 1.00 89.06 98 PHE A O 1
ATOM 795 N N . VAL A 1 99 ? 11.106 -3.100 -12.241 1.00 88.12 99 VAL A N 1
ATOM 796 C CA . VAL A 1 99 ? 11.194 -2.163 -13.360 1.00 88.12 99 VAL A CA 1
ATOM 797 C C . VAL A 1 99 ? 10.642 -0.817 -12.927 1.00 88.12 99 VAL A C 1
ATOM 799 O O . VAL A 1 99 ? 9.742 -0.760 -12.091 1.00 88.12 99 VAL A O 1
ATOM 802 N N . GLU A 1 100 ? 11.153 0.264 -13.508 1.00 86.88 100 GLU A N 1
ATOM 803 C CA . GLU A 1 100 ? 10.576 1.589 -13.297 1.00 86.88 100 GLU A CA 1
ATOM 804 C C . GLU A 1 100 ? 9.113 1.591 -13.773 1.00 86.88 100 GLU A C 1
ATOM 806 O O . GLU A 1 100 ? 8.845 1.367 -14.960 1.00 86.88 100 GLU A O 1
ATOM 811 N N . PRO A 1 101 ? 8.144 1.786 -12.861 1.00 83.31 101 PRO A N 1
ATOM 812 C CA . PRO A 1 101 ? 6.741 1.747 -13.220 1.00 83.31 101 PRO A CA 1
ATOM 813 C C . PRO A 1 101 ? 6.369 2.996 -14.021 1.00 83.31 101 PRO A C 1
ATOM 815 O O . PRO A 1 101 ? 6.755 4.116 -13.681 1.00 83.31 101 PRO A O 1
ATOM 818 N N . ALA A 1 102 ? 5.560 2.814 -15.067 1.00 88.38 102 ALA A N 1
ATOM 819 C CA . ALA A 1 102 ? 5.011 3.936 -15.815 1.00 88.38 102 ALA A CA 1
ATOM 820 C C . ALA A 1 102 ? 4.204 4.863 -14.876 1.00 88.38 102 ALA A C 1
ATOM 822 O O . ALA A 1 102 ? 3.480 4.363 -14.007 1.00 88.38 102 ALA A O 1
ATOM 823 N N . PRO A 1 103 ? 4.240 6.197 -15.065 1.00 87.69 103 PRO A N 1
ATOM 824 C CA . PRO A 1 103 ? 3.481 7.127 -14.224 1.00 87.69 103 PRO A CA 1
ATOM 825 C C . PRO A 1 103 ? 1.976 6.820 -14.169 1.00 87.69 103 PRO A C 1
ATOM 827 O O . PRO A 1 103 ? 1.342 6.996 -13.131 1.00 87.69 103 PRO A O 1
ATOM 830 N N . SER A 1 104 ? 1.404 6.307 -15.263 1.00 88.88 104 SER A N 1
ATOM 831 C CA . SER A 1 104 ? 0.007 5.862 -15.326 1.00 88.88 104 SER A CA 1
ATOM 832 C C . SER A 1 104 ? -0.284 4.692 -14.383 1.00 88.88 104 SER A C 1
ATOM 834 O O . SER A 1 104 ? -1.320 4.683 -13.721 1.00 88.88 104 SER A O 1
ATOM 836 N N . LEU A 1 105 ? 0.637 3.733 -14.286 1.00 89.19 105 LEU A N 1
ATOM 837 C CA . LEU A 1 105 ? 0.523 2.576 -13.404 1.00 89.19 105 LEU A CA 1
ATOM 838 C C . LEU A 1 105 ? 0.652 2.990 -11.931 1.00 89.19 105 LEU A C 1
ATOM 840 O O . LEU A 1 105 ? -0.136 2.535 -11.108 1.00 89.19 105 LEU A O 1
ATOM 844 N N . LEU A 1 106 ? 1.559 3.919 -11.606 1.00 88.25 106 LEU A N 1
ATOM 845 C CA . LEU A 1 106 ? 1.632 4.508 -10.262 1.00 88.25 106 LEU A CA 1
ATOM 846 C C . LEU A 1 106 ? 0.337 5.224 -9.869 1.00 88.25 106 LEU A C 1
ATOM 848 O O . LEU A 1 106 ? -0.163 5.019 -8.765 1.00 88.25 106 LEU A O 1
ATOM 852 N N . LEU A 1 107 ? -0.240 6.023 -10.771 1.00 90.12 107 LEU A N 1
ATOM 853 C CA . LEU A 1 107 ? -1.544 6.651 -10.538 1.00 90.12 107 LEU A CA 1
ATOM 854 C C . LEU A 1 107 ? -2.645 5.603 -10.324 1.00 90.12 107 LEU A C 1
ATOM 856 O O . LEU A 1 107 ? -3.475 5.768 -9.433 1.00 90.12 107 LEU A O 1
ATOM 860 N N . GLY A 1 108 ? -2.624 4.507 -11.089 1.00 90.94 108 GLY A N 1
ATOM 861 C CA . GLY A 1 108 ? -3.518 3.367 -10.895 1.00 90.94 108 GLY A CA 1
ATOM 862 C C . GLY A 1 108 ? -3.406 2.764 -9.495 1.00 90.94 108 GLY A C 1
ATOM 863 O O . GLY A 1 108 ? -4.420 2.604 -8.822 1.00 90.94 108 GLY A O 1
ATOM 864 N N . ILE A 1 109 ? -2.182 2.508 -9.024 1.00 90.75 109 ILE A N 1
ATOM 865 C CA . ILE A 1 109 ? -1.921 1.987 -7.673 1.00 90.75 109 ILE A CA 1
ATOM 866 C C . ILE A 1 109 ? -2.445 2.952 -6.606 1.00 90.75 109 ILE A C 1
ATOM 868 O O . ILE A 1 109 ? -3.127 2.523 -5.682 1.00 90.75 109 ILE A O 1
ATOM 872 N N . VAL A 1 110 ? -2.200 4.259 -6.744 1.00 90.44 110 VAL A N 1
ATOM 873 C CA . VAL A 1 110 ? -2.716 5.259 -5.794 1.00 90.44 110 VAL A CA 1
ATOM 874 C C . VAL A 1 110 ? -4.246 5.229 -5.735 1.00 90.44 110 VAL A C 1
ATOM 876 O O . VAL A 1 110 ? -4.816 5.249 -4.647 1.00 90.44 110 VAL A O 1
ATOM 879 N N . LEU A 1 111 ? -4.927 5.145 -6.881 1.00 92.44 111 LEU A N 1
ATOM 880 C CA . LEU A 1 111 ? -6.391 5.060 -6.931 1.00 92.44 111 LEU A CA 1
ATOM 881 C C . LEU A 1 111 ? -6.923 3.778 -6.279 1.00 92.44 111 LEU A C 1
ATOM 883 O O . LEU A 1 111 ? -7.897 3.833 -5.528 1.00 92.44 111 LEU A O 1
ATOM 887 N N . ILE A 1 112 ? -6.267 2.647 -6.540 1.00 91.94 112 ILE A N 1
ATOM 888 C CA . ILE A 1 112 ? -6.559 1.343 -5.935 1.00 91.94 112 ILE A CA 1
ATOM 889 C C . ILE A 1 112 ? -6.418 1.444 -4.409 1.00 91.94 112 ILE A C 1
ATOM 891 O O . ILE A 1 112 ? -7.380 1.214 -3.680 1.00 91.94 112 ILE A O 1
ATOM 895 N N . VAL A 1 113 ? -5.283 1.926 -3.909 1.00 90.75 113 VAL A N 1
ATOM 896 C CA . VAL A 1 113 ? -5.045 2.113 -2.470 1.00 90.75 113 VAL A CA 1
ATOM 897 C C . VAL A 1 113 ? -6.076 3.053 -1.830 1.00 90.75 113 VAL A C 1
ATOM 899 O O . VAL A 1 113 ? -6.588 2.777 -0.744 1.00 90.75 113 VAL A O 1
ATOM 902 N N . LEU A 1 114 ? -6.434 4.160 -2.486 1.00 90.38 114 LEU A N 1
ATOM 903 C CA . LEU A 1 114 ? -7.454 5.077 -1.968 1.00 90.38 114 LEU A CA 1
ATOM 904 C C . LEU A 1 114 ? -8.826 4.402 -1.864 1.00 90.38 114 LEU A C 1
ATOM 906 O O . LEU A 1 114 ? -9.511 4.551 -0.849 1.00 90.38 114 LEU A O 1
ATOM 910 N N . ALA A 1 115 ? -9.221 3.634 -2.879 1.00 91.56 115 ALA A N 1
ATOM 911 C CA . ALA A 1 115 ? -10.462 2.869 -2.854 1.00 91.56 115 ALA A CA 1
ATOM 912 C C . ALA A 1 115 ? -10.455 1.803 -1.742 1.00 91.56 115 ALA A C 1
ATOM 914 O O . ALA A 1 115 ? -11.462 1.653 -1.043 1.00 91.56 115 ALA A O 1
ATOM 915 N N . TYR A 1 116 ? -9.317 1.137 -1.512 1.00 90.31 116 TYR A N 1
ATOM 916 C CA . TYR A 1 116 ? -9.132 0.205 -0.399 1.00 90.31 116 TYR A CA 1
ATOM 917 C C . TYR A 1 116 ? -9.352 0.886 0.950 1.00 90.31 116 TYR A C 1
ATOM 919 O O . TYR A 1 116 ? -10.181 0.443 1.743 1.00 90.31 116 TYR A O 1
ATOM 927 N N . VAL A 1 117 ? -8.659 2.001 1.196 1.00 88.06 117 VAL A N 1
ATOM 928 C CA . VAL A 1 117 ? -8.757 2.771 2.445 1.00 88.06 117 VAL A CA 1
ATOM 929 C C . VAL A 1 117 ? -10.193 3.202 2.722 1.00 88.06 117 VAL A C 1
ATOM 931 O O . VAL A 1 117 ? -10.677 3.056 3.847 1.00 88.06 117 VAL A O 1
ATOM 934 N N . LEU A 1 118 ? -10.891 3.708 1.701 1.00 88.81 118 LEU A N 1
ATOM 935 C CA . LEU A 1 118 ? -12.287 4.122 1.825 1.00 88.81 118 LEU A CA 1
ATOM 936 C C . LEU A 1 118 ? -13.186 2.942 2.202 1.00 88.81 118 LEU A C 1
ATOM 938 O O . LEU A 1 118 ? -13.975 3.044 3.144 1.00 88.81 118 LEU A O 1
ATOM 942 N N . LEU A 1 119 ? -13.048 1.811 1.508 1.00 89.25 119 LEU A N 1
ATOM 943 C CA . LEU A 1 119 ? -13.812 0.601 1.801 1.00 89.25 119 LEU A CA 1
ATOM 944 C C . LEU A 1 119 ? -13.532 0.096 3.222 1.00 89.25 119 LEU A C 1
ATOM 946 O O . LEU A 1 119 ? -14.464 -0.227 3.963 1.00 89.25 119 LEU A O 1
ATOM 950 N N . LEU A 1 120 ? -12.262 0.080 3.622 1.00 88.31 120 LEU A N 1
ATOM 951 C CA . LEU A 1 120 ? -11.822 -0.384 4.931 1.00 88.31 120 LEU A CA 1
ATOM 952 C C . LEU A 1 120 ? -12.382 0.489 6.061 1.00 88.31 120 LEU A C 1
ATOM 954 O O . LEU A 1 120 ? -12.884 -0.031 7.060 1.00 88.31 120 LEU A O 1
ATOM 958 N N . GLU A 1 121 ? -12.354 1.813 5.897 1.00 84.81 121 GLU A N 1
ATOM 959 C CA . GLU A 1 121 ? -12.916 2.758 6.865 1.00 84.81 121 GLU A CA 1
ATOM 960 C C . GLU A 1 121 ? -14.444 2.599 6.972 1.00 84.81 121 GLU A C 1
ATOM 962 O O . GLU A 1 121 ? -14.979 2.548 8.084 1.00 84.81 121 GLU A O 1
ATOM 967 N N . LEU A 1 122 ? -15.153 2.434 5.847 1.00 85.81 122 LEU A N 1
ATOM 968 C CA . LEU A 1 122 ? -16.603 2.195 5.826 1.00 85.81 122 LEU A CA 1
ATOM 969 C C . LEU A 1 122 ? -16.986 0.885 6.522 1.00 85.81 122 LEU A C 1
ATOM 971 O O . LEU A 1 122 ? -17.922 0.850 7.329 1.00 85.81 122 LEU A O 1
ATOM 975 N N . VAL A 1 123 ? -16.263 -0.198 6.231 1.00 86.25 123 VAL A N 1
ATOM 976 C CA . VAL A 1 123 ? -16.496 -1.503 6.857 1.00 86.25 123 VAL A CA 1
ATOM 977 C C . VAL A 1 123 ? -16.209 -1.429 8.344 1.00 86.25 123 VAL A C 1
ATOM 979 O O . VAL A 1 123 ? -17.033 -1.888 9.133 1.00 86.25 123 VAL A O 1
ATOM 982 N N . LYS A 1 124 ? -15.098 -0.804 8.749 1.00 81.75 124 LYS A N 1
ATOM 983 C CA . LYS A 1 124 ? -14.777 -0.591 10.161 1.00 81.75 124 LYS A CA 1
ATOM 984 C C . LYS A 1 124 ? -15.927 0.116 10.873 1.00 81.75 124 LYS A C 1
ATOM 986 O O . LYS A 1 124 ? -16.402 -0.365 11.901 1.00 81.75 124 LYS A O 1
ATOM 991 N N . GLN A 1 125 ? -16.423 1.221 10.322 1.00 79.69 125 GLN A N 1
ATOM 992 C CA . GLN A 1 125 ? -17.529 1.964 10.928 1.00 79.69 125 GLN A CA 1
ATOM 993 C C . GLN A 1 125 ? -18.798 1.110 11.063 1.00 79.69 125 GLN A C 1
ATOM 995 O O . GLN A 1 125 ? -19.421 1.110 12.128 1.00 79.69 125 GLN A O 1
ATOM 1000 N N . LYS A 1 126 ? -19.155 0.329 10.033 1.00 81.69 126 LYS A N 1
ATOM 1001 C CA . LYS A 1 126 ? -20.292 -0.607 10.093 1.00 81.69 126 LYS A CA 1
ATOM 1002 C C . LYS A 1 126 ? -20.078 -1.717 11.126 1.00 81.69 126 LYS A C 1
ATOM 1004 O O . LYS A 1 126 ? -20.979 -1.982 11.921 1.00 81.69 126 LYS A O 1
ATOM 1009 N N . PHE A 1 127 ? -18.892 -2.320 11.157 1.00 80.38 127 PHE A N 1
ATOM 1010 C CA . PHE A 1 127 ? -18.537 -3.413 12.060 1.00 80.38 127 PHE A CA 1
ATOM 1011 C C . PHE A 1 127 ? -18.637 -2.987 13.528 1.00 80.38 127 PHE A C 1
ATOM 1013 O O . PHE A 1 127 ? -19.284 -3.667 14.320 1.00 80.38 127 PHE A O 1
ATOM 1020 N N . TYR A 1 128 ? -18.082 -1.826 13.890 1.00 72.25 128 TYR A N 1
ATOM 1021 C CA . TYR A 1 128 ? -18.151 -1.308 15.262 1.00 72.25 128 TYR A CA 1
ATOM 1022 C C . TYR A 1 128 ? -19.539 -0.781 15.652 1.00 72.25 128 TYR A C 1
ATOM 1024 O O . TYR A 1 128 ? -19.903 -0.859 16.827 1.00 72.25 128 TYR A O 1
ATOM 1032 N N . LYS A 1 129 ? -20.328 -0.269 14.694 1.00 73.19 129 LYS A N 1
ATOM 1033 C CA . LYS A 1 129 ? -21.723 0.138 14.936 1.00 73.19 129 LYS A CA 1
ATOM 1034 C C . LYS A 1 129 ? -22.615 -1.066 15.249 1.00 73.19 129 LYS A C 1
ATOM 1036 O O . LYS A 1 129 ? -23.483 -0.959 16.107 1.00 73.19 129 LYS A O 1
ATOM 1041 N N . HIS A 1 130 ? -22.406 -2.189 14.559 1.00 69.06 130 HIS A N 1
ATOM 1042 C CA . HIS A 1 130 ? -23.231 -3.390 14.712 1.00 69.06 130 HIS A CA 1
ATOM 1043 C C . HIS A 1 130 ? -22.763 -4.295 15.866 1.00 69.06 130 HIS A C 1
ATOM 1045 O O . HIS A 1 130 ? -23.586 -4.839 16.592 1.00 69.06 130 HIS A O 1
ATOM 1051 N N . ASN A 1 131 ? -21.450 -4.408 16.099 1.00 66.31 131 ASN A N 1
ATOM 1052 C CA . ASN A 1 131 ? -20.867 -5.264 17.140 1.00 66.31 131 ASN A CA 1
ATOM 1053 C C . ASN A 1 131 ? -20.498 -4.475 18.409 1.00 66.31 131 ASN A C 1
ATOM 1055 O O . ASN A 1 131 ? -19.365 -4.560 18.866 1.00 66.31 131 ASN A O 1
ATOM 1059 N N . SER A 1 132 ? -21.420 -3.671 18.954 1.00 53.38 132 SER A N 1
ATOM 1060 C CA . SER A 1 132 ? -21.185 -2.627 19.971 1.00 53.38 132 SER A CA 1
ATOM 1061 C C . SER A 1 132 ? -20.273 -2.995 21.169 1.00 53.38 132 SER A C 1
ATOM 1063 O O . SER A 1 132 ? -20.734 -3.146 22.298 1.00 53.38 132 SER A O 1
ATOM 1065 N N . LEU A 1 133 ? -18.951 -2.972 20.973 1.00 53.34 133 LEU A N 1
ATOM 1066 C CA . LEU A 1 133 ? -17.933 -2.871 22.030 1.00 53.34 133 LEU A CA 1
ATOM 1067 C C . LEU A 1 133 ? -17.771 -1.428 22.539 1.00 53.34 133 LEU A C 1
ATOM 1069 O O . LEU A 1 133 ? -16.973 -1.163 23.436 1.00 53.34 133 LEU A O 1
ATOM 1073 N N . GLN A 1 134 ? -18.546 -0.474 22.011 1.00 47.69 134 GLN A N 1
ATOM 1074 C CA . GLN A 1 134 ? -18.586 0.882 22.559 1.00 47.69 134 GLN A CA 1
ATOM 1075 C C . GLN A 1 134 ? -19.270 0.948 23.933 1.00 47.69 134 GLN A C 1
ATOM 1077 O O . GLN A 1 134 ? -18.891 1.800 24.732 1.00 47.69 134 GLN A O 1
ATOM 1082 N N . ARG A 1 135 ? -20.217 0.053 24.264 1.00 46.38 135 ARG A N 1
ATOM 1083 C CA . ARG A 1 135 ? -20.918 0.128 25.564 1.00 46.38 135 ARG A CA 1
ATOM 1084 C C . ARG A 1 135 ? -20.031 -0.271 26.748 1.00 46.38 135 ARG A C 1
ATOM 1086 O O . ARG A 1 135 ? -20.177 0.322 27.809 1.00 46.38 135 ARG A O 1
ATOM 1093 N N . HIS A 1 136 ? -19.080 -1.192 26.577 1.00 43.03 136 HIS A N 1
ATOM 1094 C CA . HIS A 1 136 ? -18.255 -1.672 27.695 1.00 43.03 136 HIS A CA 1
ATOM 1095 C C . HIS A 1 136 ? -17.072 -0.734 28.013 1.00 43.03 136 HIS A C 1
ATOM 1097 O O . HIS A 1 136 ? -16.838 -0.392 29.169 1.00 43.03 136 HIS A O 1
ATOM 1103 N N . PHE A 1 137 ? -16.384 -0.211 26.989 1.00 42.81 137 PHE A N 1
ATOM 1104 C CA . PHE A 1 137 ? -15.261 0.719 27.190 1.00 42.81 137 PHE A CA 1
ATOM 1105 C C . PHE A 1 137 ? -15.700 2.138 27.597 1.00 42.81 137 PHE A C 1
ATOM 1107 O O . PHE A 1 137 ? -14.942 2.851 28.252 1.00 42.81 137 PHE A O 1
ATOM 1114 N N . PHE A 1 138 ? -16.915 2.563 27.226 1.00 42.53 138 PHE A N 1
ATOM 1115 C CA . PHE A 1 138 ? -17.460 3.861 27.643 1.00 42.53 138 PHE A CA 1
ATOM 1116 C C . PHE A 1 138 ? -17.908 3.861 29.116 1.00 42.53 138 PHE A C 1
ATOM 1118 O O . PHE A 1 138 ? -17.795 4.888 29.777 1.00 42.53 138 PHE A O 1
ATOM 1125 N N . PHE A 1 139 ? -18.339 2.714 29.658 1.00 40.44 139 PHE A N 1
ATOM 1126 C CA . PHE A 1 139 ? -18.684 2.584 31.080 1.00 40.44 139 PHE A CA 1
ATOM 1127 C C . PHE A 1 139 ? -17.449 2.595 31.993 1.00 40.44 139 PHE A C 1
ATOM 1129 O O . PHE A 1 139 ? -17.459 3.272 33.016 1.00 40.44 139 PHE A O 1
ATOM 1136 N N . LEU A 1 140 ? -16.356 1.933 31.598 1.00 45.72 140 LEU A N 1
ATOM 1137 C CA . LEU A 1 140 ? -15.130 1.869 32.408 1.00 45.72 140 LEU A CA 1
ATOM 1138 C C . LEU A 1 140 ? -14.372 3.202 32.499 1.00 45.72 140 LEU A C 1
ATOM 1140 O O . LEU A 1 140 ? -13.655 3.427 33.467 1.00 45.72 140 LEU A O 1
ATOM 1144 N N . LYS A 1 141 ? -14.559 4.116 31.538 1.00 39.69 141 LYS A N 1
ATOM 1145 C CA . LYS A 1 141 ? -13.925 5.446 31.560 1.00 39.69 141 LYS A CA 1
ATOM 1146 C C . LYS A 1 141 ? -14.746 6.528 32.275 1.00 39.69 141 LYS A C 1
ATOM 1148 O O . LYS A 1 141 ? -14.332 7.679 32.294 1.00 39.69 141 LYS A O 1
ATOM 1153 N N . LYS A 1 142 ? -15.922 6.182 32.812 1.00 34.59 142 LYS A N 1
ATOM 1154 C CA . LYS A 1 142 ? -16.723 7.063 33.682 1.00 34.59 142 LYS A CA 1
ATOM 1155 C C . LYS A 1 142 ? -16.434 6.821 35.175 1.00 34.59 142 LYS A C 1
ATOM 1157 O O . LYS A 1 142 ? -16.898 7.588 36.007 1.00 34.59 142 LYS A O 1
ATOM 1162 N N . PHE A 1 143 ? -15.671 5.774 35.495 1.00 42.25 143 PHE A N 1
ATOM 1163 C CA . PHE A 1 143 ? -15.333 5.359 36.861 1.00 42.25 143 PHE A CA 1
ATOM 1164 C C . PHE A 1 143 ? -13.829 5.454 37.189 1.00 42.25 143 PHE A C 1
ATOM 1166 O O . PHE A 1 143 ? -13.421 4.986 38.247 1.00 42.25 143 PHE A O 1
ATOM 1173 N N . TYR A 1 144 ? -13.028 6.076 36.316 1.00 36.78 144 TYR A N 1
ATOM 1174 C CA . TYR A 1 144 ? -11.630 6.455 36.556 1.00 36.78 144 TYR A CA 1
ATOM 1175 C C . TYR A 1 144 ? -11.367 7.863 36.033 1.00 36.78 144 TYR A C 1
ATOM 1177 O O . TYR A 1 144 ? -11.842 8.156 34.909 1.00 36.78 144 TYR A O 1
#

pLDDT: mean 79.76, std 15.79, range [34.59, 93.0]

Organism: NCBI:txid3029274

Foldseek 3Di:
DPPVLVVVVCVVLVVLVVVLLVVLLCCCCPVVVADPLLSVLLSQLLVLLLVLLLCVLVVDLDQPVPDPPPVVSVVVSVVVSVCSLCCLVDPCCVVVSHHDHDPVSVVVSVVSSVVSNVVSSVVSVVSCVVVPPVVVVVVVVVVD

Sequence (144 aa):
MDLDFIKKFIFTFGIISSVFDFITFFILLFVFQASPVSLHTAWFVEAVISATLAMLIVRTPRPFVKSKPNQKLFYSIALVDALVVYLPFSPLKDMLGFVEPAPSLLLGIVLIVLAYVLLLELVKQKFYKHNSLQRHFFFLKKFY

Radius of gyration: 18.09 Å; chains: 1; bounding box: 43×27×56 Å

Secondary structure (DSSP, 8-state):
--HHHHHHHHHHHHHHHHHHHHHHHHHHHHTS---HHHHHHHHHHHHHHHHHHHHHHHH-SS-TTTS---HHHHHHHHHHHHHHHHGGGSTTTGGGT-----HHHHHHHHHHHHHHHHHHHHHHHHHHHHS-THHHHHHHTT--

InterPro domains:
  IPR006068 Cation-transporting P-type ATPase, C-terminal [PF0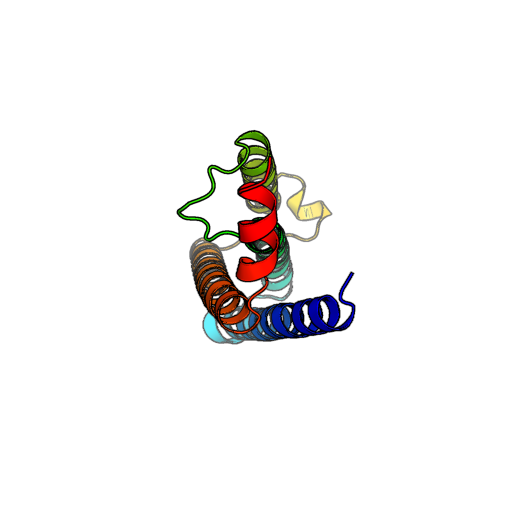0689] (6-124)
  IPR006415 P-type ATPase, subfamily IIIB [PR01836] (8-24)
  IPR006415 P-type ATPase, subfamily IIIB [PR01836] (39-60)
  IPR006415 P-type ATPase, subfamily IIIB [PR01836] (88-109)
  IPR023298 P-type ATPase, transmembrane domain superfamily [SSF81665] (7-128)